Protein AF-A0A2U3RPB0-F1 (afdb_monomer)

Nearest PDB structures (foldseek):
  4tps-assembly1_B  TM=7.021E-01  e=2.616E-03  Bacillus subtilis subsp. subtilis str. 168
  2wp0-assembly1_D-2  TM=7.675E-01  e=2.621E-02  Helicobacter pylori
  2wp0-assembly1_C-2  TM=7.484E-01  e=2.125E-02  Helicobacter pylori
  5wyk-assembly1_SI  TM=5.019E-01  e=7.486E-01  Saccharomyces cerevisiae S288C
  6rxv-assembly1_Ce  TM=5.196E-01  e=2.454E+00  Thermochaetoides thermophila DSM 1495

pLDDT: mean 88.18, std 8.35, range [60.91, 96.38]

Organism: Orientia tsutsugamushi (NCBI:txid784)

Secondary structure (DSSP, 8-state):
-HHHHHHHHHH-GGGHHHHHHTGGGPEEEEEETTTTEEEEE-SSHHHHHHHHHHTHHHHHHHHHTTT-EEEEPPP-

Foldseek 3Di:
DVQLLVVLVVPPVVCPVVCVVAVVQKDFPDADPPQQETEIEHPDQVSLVVCVVPPQVSSQVSSVVVVHGYDHDGDD

Radius of gyration: 11.57 Å; Cα contacts (8 Å, |Δi|>4): 100; chains: 1; bounding box: 24×29×28 Å

Sequence (76 aa):
MFKVRKYILQHYEYEQVIDKIWFSKLEVVNEDNVNKKIFIKALTSFANSYIKSNFKLILERAFEAQGFSFELVQCK

Structure (mmCIF, N/CA/C/O backbone):
data_AF-A0A2U3RPB0-F1
#
_entry.id   AF-A0A2U3RPB0-F1
#
loop_
_atom_site.group_PDB
_atom_site.id
_atom_site.type_symbol
_atom_site.label_atom_id
_atom_site.label_alt_id
_atom_site.label_comp_id
_atom_site.label_asym_id
_atom_site.label_entity_id
_atom_site.label_seq_id
_atom_site.pdbx_PDB_ins_code
_atom_site.Cartn_x
_atom_site.Cartn_y
_atom_site.Cartn_z
_atom_site.occupancy
_atom_site.B_iso_or_equiv
_atom_site.auth_seq_id
_atom_site.auth_comp_id
_atom_site.auth_asym_id
_atom_site.auth_atom_id
_atom_site.pdbx_PDB_model_num
ATOM 1 N N . MET A 1 1 ? -8.872 1.329 -1.771 1.00 72.06 1 MET A N 1
ATOM 2 C CA . MET A 1 1 ? -7.669 1.265 -2.645 1.00 72.06 1 MET A CA 1
ATOM 3 C C . MET A 1 1 ? -7.703 2.161 -3.898 1.00 72.06 1 MET A C 1
ATOM 5 O O . MET A 1 1 ? -6.698 2.794 -4.196 1.00 72.06 1 MET A O 1
ATOM 9 N N . PHE A 1 2 ? -8.814 2.266 -4.645 1.00 75.56 2 PHE A N 1
ATOM 10 C CA . PHE A 1 2 ? -8.857 3.012 -5.924 1.00 75.56 2 PHE A CA 1
ATOM 11 C C . PHE A 1 2 ? -8.403 4.485 -5.837 1.00 75.56 2 PHE A C 1
ATOM 13 O O . PHE A 1 2 ? -7.633 4.940 -6.678 1.00 75.56 2 PHE A O 1
ATOM 20 N N . LYS A 1 3 ? -8.822 5.225 -4.798 1.00 83.75 3 LYS A N 1
ATOM 21 C CA . LYS A 1 3 ? -8.429 6.637 -4.618 1.00 83.75 3 LYS A CA 1
ATOM 22 C C . LYS A 1 3 ? -6.934 6.813 -4.314 1.00 83.75 3 LYS A C 1
ATOM 24 O O . LYS A 1 3 ? -6.316 7.718 -4.859 1.00 83.75 3 LYS A O 1
ATOM 29 N N . VAL A 1 4 ? -6.355 5.910 -3.518 1.00 82.31 4 VAL A N 1
ATOM 30 C CA . VAL A 1 4 ? -4.909 5.868 -3.218 1.00 82.31 4 VAL A CA 1
ATOM 31 C C . VAL A 1 4 ? -4.111 5.640 -4.505 1.00 82.31 4 VAL A C 1
ATOM 33 O O . VAL A 1 4 ? -3.184 6.385 -4.798 1.00 82.31 4 VAL A O 1
ATOM 36 N N . ARG A 1 5 ? -4.527 4.677 -5.340 1.00 84.50 5 ARG A N 1
ATOM 37 C CA . ARG A 1 5 ? -3.890 4.425 -6.645 1.00 84.50 5 ARG A CA 1
ATOM 38 C C . ARG A 1 5 ? -4.019 5.615 -7.596 1.00 84.50 5 ARG A C 1
ATOM 40 O O . ARG A 1 5 ? -3.043 5.993 -8.233 1.00 84.50 5 ARG A O 1
ATOM 47 N N . LYS A 1 6 ? -5.196 6.249 -7.656 1.00 85.38 6 LYS A N 1
ATOM 48 C CA . LYS A 1 6 ? -5.406 7.466 -8.455 1.00 85.38 6 LYS A CA 1
ATOM 49 C C . LYS A 1 6 ? -4.457 8.590 -8.026 1.00 85.38 6 LYS A C 1
ATOM 51 O O . LYS A 1 6 ? -3.879 9.236 -8.890 1.00 85.38 6 LYS A O 1
ATOM 56 N N . TYR A 1 7 ? -4.279 8.792 -6.719 1.00 85.50 7 TYR A N 1
ATOM 57 C CA . TYR A 1 7 ? -3.338 9.780 -6.190 1.00 85.50 7 TYR A CA 1
ATOM 58 C C . TYR A 1 7 ? -1.907 9.505 -6.665 1.00 85.50 7 TYR A C 1
ATOM 60 O O . TYR A 1 7 ? -1.265 10.413 -7.188 1.00 85.50 7 TYR A O 1
ATOM 68 N N . ILE A 1 8 ? -1.443 8.256 -6.551 1.00 82.31 8 ILE A N 1
ATOM 69 C CA . ILE A 1 8 ? -0.095 7.850 -6.977 1.00 82.31 8 ILE A CA 1
ATOM 70 C C . ILE A 1 8 ? 0.116 8.147 -8.467 1.00 82.31 8 ILE A C 1
ATOM 72 O O . ILE A 1 8 ? 1.060 8.841 -8.830 1.00 82.31 8 ILE A O 1
ATOM 76 N N . LEU A 1 9 ? -0.811 7.715 -9.325 1.00 83.81 9 LEU A N 1
ATOM 77 C CA . LEU A 1 9 ? -0.709 7.913 -10.777 1.00 83.81 9 LEU A CA 1
ATOM 78 C C . LEU A 1 9 ? -0.733 9.390 -11.202 1.00 83.81 9 LEU A C 1
ATOM 80 O O . LEU A 1 9 ? -0.212 9.724 -12.261 1.00 83.81 9 LEU A O 1
ATOM 84 N N . GLN A 1 10 ? -1.349 10.266 -10.405 1.00 83.31 10 GLN A N 1
ATOM 85 C CA . GLN A 1 10 ? -1.413 11.704 -10.680 1.00 83.31 10 GLN A CA 1
ATOM 86 C C . GLN A 1 10 ? -0.172 12.470 -10.210 1.00 83.31 10 GLN A C 1
ATOM 88 O O . GLN A 1 10 ? 0.127 13.517 -10.773 1.00 83.31 10 GLN A O 1
ATOM 93 N N . HIS A 1 11 ? 0.526 11.979 -9.183 1.00 80.81 11 HIS A N 1
ATOM 94 C CA . HIS A 1 11 ? 1.650 12.691 -8.561 1.00 80.81 11 HIS A CA 1
ATOM 95 C C . HIS A 1 11 ? 3.018 12.100 -8.920 1.00 80.81 11 HIS A C 1
ATOM 97 O O . HIS A 1 11 ? 4.036 12.743 -8.670 1.00 80.81 11 HIS A O 1
ATOM 103 N N . TYR A 1 12 ? 3.056 10.904 -9.515 1.00 72.25 12 TYR A N 1
ATOM 104 C CA . TYR A 1 12 ? 4.293 10.193 -9.822 1.00 72.25 12 TYR A CA 1
ATOM 105 C C . TYR A 1 12 ? 4.242 9.584 -11.238 1.00 72.25 12 TYR A C 1
ATOM 107 O O . TYR A 1 12 ? 3.839 8.439 -11.432 1.00 72.25 12 TYR A O 1
ATOM 115 N N . GLU A 1 13 ? 4.663 10.347 -12.258 1.00 65.69 13 GLU A N 1
ATOM 116 C CA . GLU A 1 13 ? 4.597 9.931 -13.677 1.00 65.69 13 GLU A CA 1
ATOM 117 C C . GLU A 1 13 ? 5.390 8.646 -13.989 1.00 65.69 13 GLU A C 1
ATOM 119 O O . GLU A 1 13 ? 4.922 7.804 -14.757 1.00 65.69 13 GLU A O 1
ATOM 124 N N . TYR A 1 14 ? 6.547 8.434 -13.346 1.00 61.41 14 TYR A N 1
ATOM 125 C CA . TYR A 1 14 ? 7.354 7.208 -13.487 1.00 61.41 14 TYR A CA 1
ATOM 126 C C . TYR A 1 14 ? 6.710 5.965 -12.839 1.00 61.41 14 TYR A C 1
ATOM 128 O O . TYR A 1 14 ? 7.186 4.843 -13.028 1.00 61.41 14 TYR A O 1
ATOM 136 N N . GLU A 1 15 ? 5.610 6.127 -12.099 1.00 66.62 15 GLU A N 1
ATOM 137 C CA . GLU A 1 15 ? 5.018 5.061 -11.292 1.00 66.62 15 GLU A CA 1
ATOM 138 C C . GLU A 1 15 ? 3.855 4.323 -11.955 1.00 66.62 15 GLU A C 1
ATOM 140 O O . GLU A 1 15 ? 3.296 3.412 -11.351 1.00 66.62 15 GLU A O 1
ATOM 145 N N . GLN A 1 16 ? 3.528 4.599 -13.221 1.00 72.25 16 GLN A N 1
ATOM 146 C CA . GLN A 1 16 ? 2.530 3.792 -13.944 1.00 72.25 16 GLN A CA 1
ATOM 147 C C . GLN A 1 16 ? 2.967 2.322 -14.072 1.00 72.25 16 GLN A C 1
ATOM 149 O O . GLN A 1 16 ? 2.170 1.396 -13.898 1.00 72.25 16 GLN A O 1
ATOM 154 N N . VAL A 1 17 ? 4.260 2.093 -14.329 1.00 81.44 17 VAL A N 1
ATOM 155 C CA . VAL A 1 17 ? 4.847 0.745 -14.380 1.00 81.44 17 VAL A CA 1
ATOM 156 C C . VAL A 1 17 ? 4.896 0.128 -12.980 1.00 81.44 17 VAL A C 1
ATOM 158 O O . VAL A 1 17 ? 4.581 -1.050 -12.813 1.00 81.44 17 VAL A O 1
ATOM 161 N N . ILE A 1 18 ? 5.226 0.925 -11.961 1.00 81.62 18 ILE A N 1
ATOM 162 C CA . ILE A 1 18 ? 5.303 0.487 -10.561 1.00 81.62 18 ILE A CA 1
ATOM 163 C C . ILE A 1 18 ? 3.915 0.103 -10.032 1.00 81.62 18 ILE A C 1
ATOM 165 O O . ILE A 1 18 ? 3.778 -0.965 -9.437 1.00 81.62 18 ILE A O 1
ATOM 169 N N . ASP A 1 19 ? 2.867 0.882 -10.314 1.00 83.81 19 ASP A N 1
ATOM 170 C CA . ASP A 1 19 ? 1.484 0.534 -9.975 1.00 83.81 19 ASP A CA 1
ATOM 171 C C . ASP A 1 19 ? 1.089 -0.797 -10.619 1.00 83.81 19 ASP A C 1
ATOM 173 O O . ASP A 1 19 ? 0.615 -1.708 -9.936 1.00 83.81 19 ASP A O 1
ATOM 177 N N . LYS A 1 20 ? 1.360 -0.977 -11.915 1.00 85.69 20 LYS A N 1
ATOM 178 C CA . LYS A 1 20 ? 1.015 -2.218 -12.619 1.00 85.69 20 LYS A CA 1
ATOM 179 C C . LYS A 1 20 ? 1.760 -3.444 -12.076 1.00 85.69 20 LYS A C 1
ATOM 181 O O . LYS A 1 20 ? 1.189 -4.533 -12.005 1.00 85.69 20 LYS A O 1
ATOM 186 N N . ILE A 1 21 ? 3.031 -3.304 -11.706 1.00 87.00 21 ILE A N 1
ATOM 187 C CA . ILE A 1 21 ? 3.830 -4.438 -11.221 1.00 87.00 21 ILE A CA 1
ATOM 188 C C . ILE A 1 21 ? 3.520 -4.746 -9.753 1.00 87.00 21 ILE A C 1
ATOM 190 O O . ILE A 1 21 ? 3.417 -5.929 -9.409 1.00 87.00 21 ILE A O 1
ATOM 194 N N . TRP A 1 22 ? 3.348 -3.709 -8.927 1.00 89.94 22 TRP A N 1
ATOM 195 C CA . TRP A 1 22 ? 3.337 -3.803 -7.469 1.00 89.94 22 TRP A CA 1
ATOM 196 C C . TRP A 1 22 ? 1.991 -3.412 -6.849 1.00 89.94 22 TRP A C 1
ATOM 198 O O . TRP A 1 22 ? 1.333 -4.265 -6.257 1.00 89.94 22 TRP A O 1
ATOM 208 N N . PHE A 1 23 ? 1.552 -2.154 -6.975 1.00 89.56 23 PHE A N 1
ATOM 209 C CA . PHE A 1 23 ? 0.421 -1.644 -6.178 1.00 89.56 23 PHE A CA 1
ATOM 210 C C . PHE A 1 23 ? -0.946 -2.177 -6.610 1.00 89.56 23 PHE A C 1
ATOM 212 O O . PHE A 1 23 ? -1.811 -2.419 -5.773 1.00 89.56 23 PHE A O 1
ATOM 219 N N . SER A 1 24 ? -1.142 -2.408 -7.906 1.00 88.94 24 SER A N 1
ATOM 220 C CA . SER A 1 24 ? -2.373 -2.978 -8.466 1.00 88.94 24 SER A CA 1
ATOM 221 C C . SER A 1 24 ? -2.656 -4.404 -7.990 1.00 88.94 24 SER A C 1
ATOM 223 O O . SER A 1 24 ? -3.795 -4.854 -8.083 1.00 88.94 24 SER A O 1
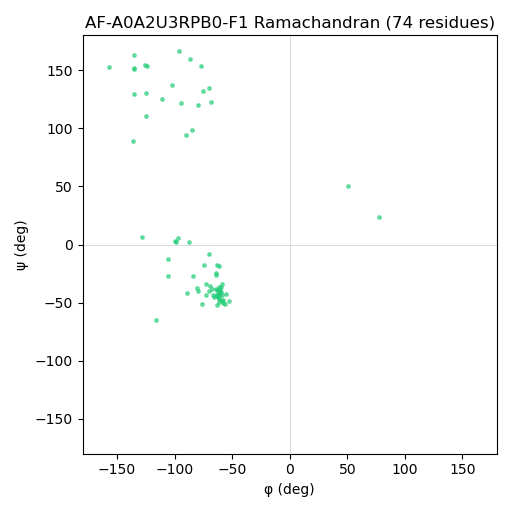ATOM 225 N N . LYS A 1 25 ? -1.637 -5.088 -7.458 1.00 90.56 25 LYS A N 1
ATOM 226 C CA . LYS A 1 25 ? -1.711 -6.451 -6.919 1.00 90.56 25 LYS A CA 1
ATOM 227 C C . LYS A 1 25 ? -1.813 -6.487 -5.392 1.00 90.56 25 LYS A C 1
ATOM 229 O O . LYS A 1 25 ? -1.769 -7.570 -4.815 1.00 90.56 25 LYS A O 1
ATOM 234 N N . LEU A 1 26 ? -1.881 -5.330 -4.730 1.00 91.88 26 LEU A N 1
ATOM 235 C CA . LEU A 1 26 ? -2.087 -5.264 -3.287 1.00 91.88 26 LEU A CA 1
ATOM 236 C C . LEU A 1 26 ? -3.545 -5.578 -2.955 1.00 91.88 26 LEU A C 1
ATOM 238 O O . LEU A 1 26 ? -4.469 -5.001 -3.531 1.00 91.88 26 LEU A O 1
ATOM 242 N N . GLU A 1 27 ? -3.733 -6.453 -1.977 1.00 92.44 27 GLU A N 1
ATOM 243 C CA . GLU A 1 27 ? -5.042 -6.827 -1.459 1.00 92.44 27 GLU A CA 1
ATOM 244 C C . GLU A 1 27 ? -5.295 -6.115 -0.135 1.00 92.44 27 GLU A C 1
ATOM 246 O O . GLU A 1 27 ? -4.411 -6.053 0.724 1.00 92.44 27 GLU A O 1
ATOM 251 N N . VAL A 1 28 ? -6.512 -5.601 0.046 1.00 92.81 28 VAL A N 1
ATOM 252 C CA . VAL A 1 28 ? -6.968 -5.107 1.347 1.00 92.81 28 VAL A CA 1
ATOM 253 C C . VAL A 1 28 ? -7.387 -6.308 2.184 1.00 92.81 28 VAL A C 1
ATOM 255 O O . VAL A 1 28 ? -8.265 -7.070 1.793 1.00 92.81 28 VAL A O 1
ATOM 258 N N . VAL A 1 29 ? -6.733 -6.479 3.329 1.00 93.44 29 VAL A N 1
ATOM 259 C CA . VAL A 1 29 ? -7.002 -7.558 4.286 1.00 93.44 29 VAL A CA 1
ATOM 260 C C . VAL A 1 29 ? -8.066 -7.131 5.288 1.00 93.44 29 VAL A C 1
ATOM 262 O O . VAL A 1 29 ? -8.933 -7.924 5.639 1.00 93.44 29 VAL A O 1
ATOM 265 N N . ASN A 1 30 ? -7.986 -5.888 5.762 1.00 93.75 30 ASN A N 1
ATOM 266 C CA . ASN A 1 30 ? -8.924 -5.328 6.726 1.00 93.75 30 ASN A CA 1
ATOM 267 C C . ASN A 1 30 ? -8.937 -3.795 6.647 1.00 93.75 30 ASN A C 1
ATOM 269 O O . ASN A 1 30 ? -7.919 -3.176 6.325 1.00 93.75 30 ASN A O 1
ATOM 273 N N . GLU A 1 31 ? -10.065 -3.190 7.009 1.00 94.25 31 GLU A N 1
ATOM 274 C CA . GLU A 1 31 ? -10.226 -1.740 7.120 1.00 94.25 31 GLU A CA 1
ATOM 275 C C . GLU A 1 31 ? -10.724 -1.380 8.524 1.00 94.25 31 GLU A C 1
ATOM 277 O O . GLU A 1 31 ? -11.868 -1.645 8.890 1.00 94.25 31 GLU A O 1
ATOM 282 N N . ASP A 1 32 ? -9.862 -0.746 9.315 1.00 94.00 32 ASP A N 1
ATOM 283 C CA . ASP A 1 32 ? -10.228 -0.161 10.598 1.00 94.00 32 ASP A CA 1
ATOM 284 C C . ASP A 1 32 ? -10.667 1.291 10.385 1.00 94.00 32 ASP A C 1
ATOM 286 O O . ASP A 1 32 ? -9.868 2.230 10.331 1.00 94.00 32 ASP A O 1
ATOM 290 N N . ASN A 1 33 ? -11.976 1.472 10.242 1.00 92.12 33 ASN A N 1
ATOM 291 C CA . ASN A 1 33 ? -12.574 2.780 9.994 1.00 92.12 33 ASN A CA 1
ATOM 292 C C . ASN A 1 33 ? -12.605 3.698 11.223 1.00 92.12 33 ASN A C 1
ATOM 294 O O . ASN A 1 33 ? -12.781 4.911 11.045 1.00 92.12 33 ASN A O 1
ATOM 298 N N . VAL A 1 34 ? -12.436 3.144 12.429 1.00 94.19 34 VAL A N 1
ATOM 299 C CA . VAL A 1 34 ? -12.381 3.902 13.687 1.00 94.19 34 VAL A CA 1
ATOM 300 C C . VAL A 1 34 ? -11.019 4.577 13.798 1.00 94.19 34 VAL A C 1
ATOM 302 O O . VAL A 1 34 ? -10.952 5.794 13.942 1.00 94.19 34 VAL A O 1
ATOM 305 N N . ASN A 1 35 ? -9.943 3.810 13.614 1.00 95.00 35 ASN A N 1
ATOM 306 C CA . ASN A 1 35 ? -8.569 4.317 13.670 1.00 95.00 35 ASN A CA 1
ATOM 307 C C . ASN A 1 35 ? -8.056 4.856 12.328 1.00 95.00 35 ASN A C 1
ATOM 309 O O . ASN A 1 35 ? -6.895 5.251 12.224 1.00 95.00 35 ASN A O 1
ATOM 313 N N . LYS A 1 36 ? -8.899 4.846 11.287 1.00 95.44 36 LYS A N 1
ATOM 314 C CA . LYS A 1 36 ? -8.532 5.212 9.911 1.00 95.44 36 LYS A CA 1
ATOM 315 C C . LYS A 1 36 ? -7.274 4.477 9.448 1.00 95.44 36 LYS A C 1
ATOM 317 O O . LYS A 1 36 ? -6.342 5.087 8.932 1.00 95.44 36 LYS A O 1
ATOM 322 N N . LYS A 1 37 ? -7.235 3.155 9.619 1.00 96.25 37 LYS A N 1
ATOM 323 C CA . LYS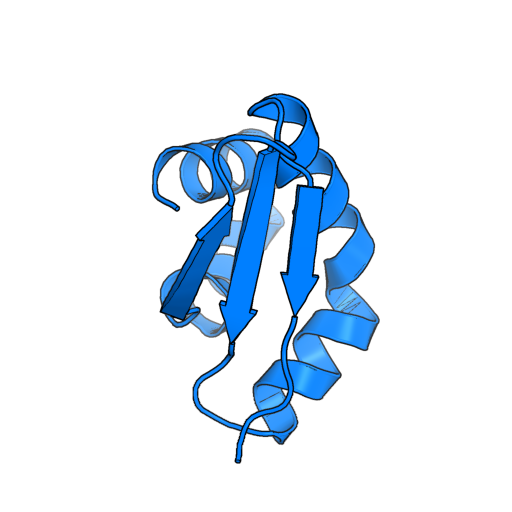 A 1 37 ? -6.084 2.321 9.258 1.00 96.25 37 LYS A CA 1
ATOM 324 C C . LYS A 1 37 ? -6.481 1.192 8.317 1.00 96.25 37 LYS A C 1
ATOM 326 O O . LYS A 1 37 ? -7.426 0.457 8.583 1.00 96.25 37 LYS A O 1
ATOM 331 N N . ILE A 1 38 ? -5.743 1.037 7.223 1.00 95.69 38 ILE A N 1
ATOM 332 C CA . ILE A 1 38 ? -5.990 -0.001 6.217 1.00 95.69 38 ILE A CA 1
ATOM 333 C C . ILE A 1 38 ? -4.857 -1.026 6.256 1.00 95.69 38 ILE A C 1
ATOM 335 O O . ILE A 1 38 ? -3.683 -0.688 6.111 1.00 95.69 38 ILE A O 1
ATOM 339 N N . PHE A 1 39 ? -5.204 -2.296 6.423 1.00 94.94 39 PHE A N 1
ATOM 340 C CA . PHE A 1 39 ? -4.252 -3.399 6.388 1.00 94.94 39 PHE A CA 1
ATOM 341 C C . PHE A 1 39 ? -4.221 -3.971 4.981 1.00 94.94 39 PHE A C 1
ATOM 343 O O . PHE A 1 39 ? -5.250 -4.402 4.458 1.00 94.94 39 PHE A O 1
ATOM 350 N N . ILE A 1 40 ? -3.044 -3.979 4.367 1.00 94.56 40 ILE A N 1
ATOM 351 C CA . ILE A 1 40 ? -2.845 -4.472 3.006 1.00 94.56 40 ILE A CA 1
ATOM 352 C C . ILE A 1 40 ? -1.747 -5.524 2.973 1.00 94.56 40 ILE A C 1
ATOM 354 O O . ILE A 1 40 ? -0.846 -5.521 3.809 1.00 94.56 40 ILE A O 1
ATOM 358 N N . LYS A 1 41 ? -1.800 -6.416 1.989 1.00 94.06 41 LYS A N 1
ATOM 359 C CA . LYS A 1 41 ? -0.753 -7.412 1.742 1.00 94.06 41 LYS A CA 1
ATOM 360 C C . LYS A 1 41 ? -0.430 -7.496 0.259 1.00 94.06 41 LYS A C 1
ATOM 362 O O . LYS A 1 41 ? -1.293 -7.263 -0.588 1.00 94.06 41 LYS A O 1
ATOM 367 N N . ALA A 1 42 ? 0.805 -7.867 -0.050 1.00 93.25 42 ALA A N 1
ATOM 368 C CA . ALA A 1 42 ? 1.166 -8.321 -1.387 1.00 93.25 42 ALA A CA 1
ATOM 369 C C . ALA A 1 42 ? 0.921 -9.830 -1.550 1.00 93.25 42 ALA A C 1
ATOM 371 O O . ALA A 1 42 ? 0.890 -10.571 -0.570 1.00 93.25 42 ALA A O 1
ATOM 372 N N . LEU A 1 43 ? 0.815 -10.283 -2.804 1.00 90.62 43 LEU A N 1
ATOM 373 C CA . LEU A 1 43 ? 0.611 -11.696 -3.156 1.00 90.62 43 LEU A CA 1
ATOM 374 C C . LEU A 1 43 ? 1.769 -12.618 -2.748 1.00 90.62 43 LEU A C 1
ATOM 376 O O . LEU A 1 43 ? 1.577 -13.820 -2.613 1.00 90.62 43 LEU A O 1
ATOM 380 N N . THR A 1 44 ? 2.982 -12.080 -2.612 1.00 91.94 44 THR A N 1
ATOM 381 C CA . THR A 1 44 ? 4.168 -12.860 -2.244 1.00 91.94 44 THR A CA 1
ATOM 382 C C . THR A 1 44 ? 4.980 -12.136 -1.182 1.00 91.94 44 THR A C 1
ATOM 384 O O . THR A 1 44 ? 5.036 -10.903 -1.153 1.00 91.94 44 THR A O 1
ATOM 387 N N . SER A 1 45 ? 5.683 -12.897 -0.341 1.00 91.06 45 SER A N 1
ATOM 388 C CA . SER A 1 45 ? 6.594 -12.346 0.671 1.00 91.06 45 SER A CA 1
ATOM 389 C C . SER A 1 45 ? 7.703 -11.491 0.054 1.00 91.06 45 SER A C 1
ATOM 391 O O . SER A 1 45 ? 8.093 -10.480 0.636 1.00 91.06 45 SER A O 1
ATOM 393 N N . PHE A 1 46 ? 8.169 -11.847 -1.149 1.00 91.38 46 PHE A N 1
ATOM 394 C CA . PHE A 1 46 ? 9.129 -11.038 -1.901 1.00 91.38 46 PHE A CA 1
ATOM 395 C C . PHE A 1 46 ? 8.548 -9.671 -2.271 1.00 91.38 46 PHE A C 1
ATOM 397 O O . PHE A 1 46 ? 9.151 -8.651 -1.950 1.00 91.38 46 PHE A O 1
ATOM 404 N N . ALA A 1 47 ? 7.362 -9.638 -2.888 1.00 91.94 47 ALA A N 1
ATOM 405 C CA . ALA A 1 47 ? 6.710 -8.386 -3.261 1.00 91.94 47 ALA A CA 1
ATOM 406 C C . ALA A 1 47 ? 6.423 -7.515 -2.031 1.00 91.94 47 ALA A C 1
ATOM 408 O O . ALA A 1 47 ? 6.640 -6.307 -2.066 1.00 91.94 47 ALA A O 1
ATOM 409 N N . ASN A 1 48 ? 6.006 -8.133 -0.924 1.00 92.50 48 ASN A N 1
ATOM 410 C CA . ASN A 1 48 ? 5.734 -7.434 0.327 1.00 92.50 48 ASN A CA 1
ATOM 411 C C . ASN A 1 48 ? 6.995 -6.738 0.864 1.00 92.50 48 ASN A C 1
ATOM 413 O O . ASN A 1 48 ? 6.979 -5.544 1.159 1.00 92.50 48 ASN A O 1
ATOM 417 N N . SER A 1 49 ? 8.110 -7.471 0.929 1.00 92.44 49 SER A N 1
ATOM 418 C CA . SER A 1 49 ? 9.403 -6.929 1.356 1.00 92.44 49 SER A CA 1
ATOM 419 C C . SER A 1 49 ? 9.910 -5.848 0.404 1.00 92.44 49 SER A C 1
ATOM 421 O O . SER A 1 49 ? 10.320 -4.781 0.853 1.00 92.44 49 SER A O 1
ATOM 423 N N . TYR A 1 50 ? 9.820 -6.077 -0.909 1.00 93.06 50 TYR A N 1
ATOM 424 C CA . TYR A 1 50 ? 10.267 -5.118 -1.916 1.00 93.06 50 TYR A CA 1
ATOM 425 C C . TYR A 1 50 ? 9.498 -3.794 -1.829 1.00 93.06 50 TYR A C 1
ATOM 427 O O . TYR A 1 50 ? 10.111 -2.726 -1.805 1.00 93.06 50 TYR A O 1
ATOM 435 N N . ILE A 1 51 ? 8.168 -3.850 -1.704 1.00 92.25 51 ILE A N 1
ATOM 436 C CA . ILE A 1 51 ? 7.319 -2.662 -1.545 1.00 92.25 51 ILE A CA 1
ATOM 437 C C . ILE A 1 51 ? 7.647 -1.929 -0.245 1.00 92.25 51 ILE A C 1
ATOM 439 O O . ILE A 1 51 ? 7.800 -0.707 -0.251 1.00 92.25 51 ILE A O 1
ATOM 443 N N . LYS A 1 52 ? 7.807 -2.662 0.862 1.00 91.75 52 LYS A N 1
ATOM 444 C CA . LYS A 1 52 ? 8.144 -2.079 2.165 1.00 91.75 52 LYS A CA 1
ATOM 445 C C . LYS A 1 52 ? 9.491 -1.348 2.149 1.00 91.75 52 LYS A C 1
ATOM 447 O O . LYS A 1 52 ? 9.614 -0.320 2.806 1.00 91.75 52 LYS A O 1
ATOM 452 N N . SER A 1 53 ? 10.478 -1.849 1.411 1.00 92.69 53 SER A N 1
ATOM 453 C CA .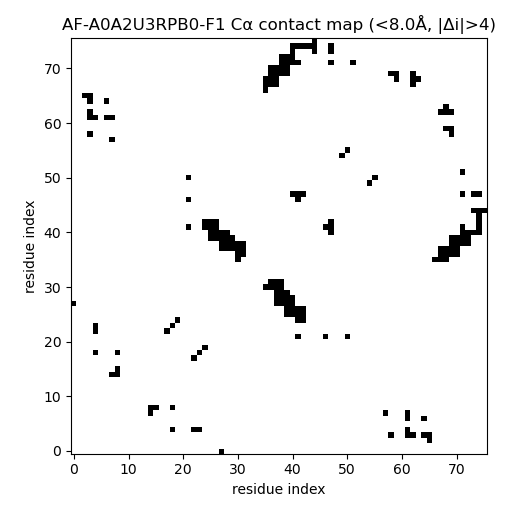 SER A 1 53 ? 11.803 -1.225 1.326 1.00 92.69 53 SER A CA 1
ATOM 454 C C . SER A 1 53 ? 11.862 -0.042 0.361 1.00 92.69 53 SER A C 1
ATOM 456 O O . SER A 1 53 ? 12.547 0.930 0.655 1.00 92.69 53 SER A O 1
ATOM 458 N N . ASN A 1 54 ? 11.159 -0.109 -0.775 1.00 91.69 54 ASN A N 1
ATOM 459 C CA . ASN A 1 54 ? 11.351 0.853 -1.868 1.00 91.69 54 ASN A CA 1
ATOM 460 C C . ASN A 1 54 ? 10.226 1.888 -1.992 1.00 91.69 54 ASN A C 1
ATOM 462 O O . ASN A 1 54 ? 10.465 2.991 -2.471 1.00 91.69 54 ASN A O 1
ATOM 466 N N . PHE A 1 55 ? 9.006 1.557 -1.562 1.00 90.56 55 PHE A N 1
ATOM 467 C CA . PHE A 1 55 ? 7.813 2.358 -1.866 1.00 90.56 55 PHE A CA 1
ATOM 468 C C . PHE A 1 55 ? 6.974 2.736 -0.643 1.00 90.56 55 PHE A C 1
ATOM 470 O O . PHE A 1 55 ? 5.897 3.315 -0.788 1.00 90.56 55 PHE A O 1
ATOM 477 N N . LYS A 1 56 ? 7.455 2.439 0.571 1.00 91.31 56 LYS A N 1
ATOM 478 C CA . LYS A 1 56 ? 6.735 2.740 1.818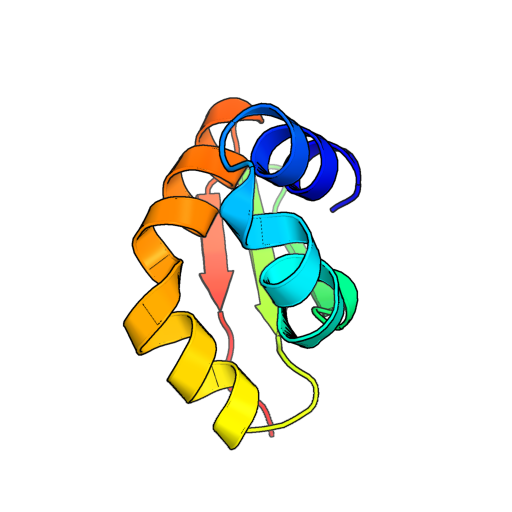 1.00 91.31 56 LYS A CA 1
ATOM 479 C C . LYS A 1 56 ? 6.318 4.206 1.904 1.00 91.31 56 LYS A C 1
ATOM 481 O O . LYS A 1 56 ? 5.146 4.470 2.129 1.00 91.31 56 LYS A O 1
ATOM 486 N N . LEU A 1 57 ? 7.239 5.134 1.645 1.00 91.25 57 LEU A N 1
ATOM 487 C CA . LEU A 1 57 ? 6.975 6.571 1.763 1.00 91.25 57 LEU A CA 1
ATOM 488 C C . LEU A 1 57 ? 5.890 7.063 0.790 1.00 91.25 57 LEU A C 1
ATOM 490 O O . LEU A 1 57 ? 5.067 7.902 1.147 1.00 91.25 57 LEU A O 1
ATOM 494 N N . ILE A 1 58 ? 5.880 6.546 -0.440 1.00 90.31 58 ILE A N 1
ATOM 495 C CA . ILE A 1 58 ? 4.873 6.909 -1.447 1.00 90.31 58 ILE A CA 1
ATOM 496 C C . ILE A 1 58 ? 3.496 6.421 -1.007 1.00 90.31 58 ILE A C 1
ATOM 498 O O . ILE A 1 58 ? 2.526 7.177 -1.058 1.00 90.31 58 ILE A O 1
ATOM 502 N N . LEU A 1 59 ? 3.418 5.178 -0.523 1.00 91.62 59 LEU A N 1
ATOM 503 C CA . LEU A 1 59 ? 2.181 4.640 0.028 1.00 91.62 59 LEU A CA 1
ATOM 504 C C . LEU A 1 59 ? 1.733 5.450 1.249 1.00 91.62 59 LEU A C 1
ATOM 506 O O . LEU A 1 59 ? 0.563 5.804 1.313 1.00 91.62 59 LEU A O 1
ATOM 510 N N . GLU A 1 60 ? 2.635 5.817 2.165 1.00 94.06 60 GLU A N 1
ATOM 511 C CA . GLU A 1 60 ? 2.287 6.601 3.363 1.00 94.06 60 GLU A CA 1
ATOM 512 C C . GLU A 1 60 ? 1.606 7.907 2.959 1.00 94.06 60 GLU A C 1
ATOM 514 O O . GLU A 1 60 ? 0.466 8.147 3.348 1.00 94.06 60 GLU A O 1
ATOM 519 N N . ARG A 1 61 ? 2.226 8.665 2.050 1.00 92.94 61 ARG A N 1
ATOM 520 C CA . ARG A 1 61 ? 1.651 9.912 1.525 1.00 92.94 61 ARG A CA 1
ATOM 521 C C . ARG A 1 61 ? 0.319 9.696 0.814 1.00 92.94 61 ARG A C 1
ATOM 523 O O . ARG A 1 61 ? -0.600 10.496 0.964 1.00 92.94 61 ARG A 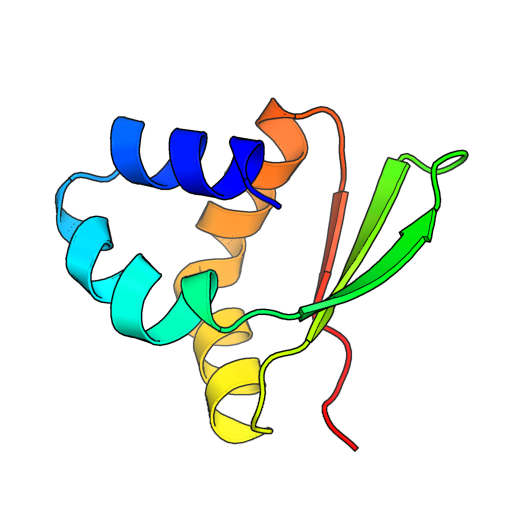O 1
ATOM 530 N N . ALA A 1 62 ? 0.204 8.633 0.022 1.00 91.25 62 ALA A N 1
ATOM 531 C CA . ALA A 1 62 ? -1.007 8.362 -0.741 1.00 91.25 62 ALA A CA 1
ATOM 532 C C . ALA A 1 62 ? -2.188 7.957 0.152 1.00 91.25 62 ALA A C 1
ATOM 534 O O . ALA A 1 62 ? -3.326 8.326 -0.140 1.00 91.25 62 ALA A O 1
ATOM 535 N N . PHE A 1 63 ? -1.938 7.215 1.233 1.00 93.75 63 PHE A N 1
ATOM 536 C CA . PHE A 1 63 ? -2.953 6.895 2.234 1.00 93.75 63 PHE A CA 1
ATOM 537 C C . PHE A 1 63 ? -3.296 8.123 3.089 1.00 93.75 63 PHE A C 1
ATOM 539 O O . PHE A 1 63 ? -4.482 8.412 3.268 1.00 93.75 63 PHE A O 1
ATOM 546 N N . GLU A 1 64 ? -2.299 8.902 3.520 1.00 94.50 64 GLU A N 1
ATOM 547 C CA . GLU A 1 64 ? -2.498 10.137 4.291 1.00 94.50 64 GLU A CA 1
ATOM 548 C C . GLU A 1 64 ? -3.337 11.163 3.522 1.00 94.50 64 GLU A C 1
ATOM 550 O O . GLU A 1 64 ? -4.262 11.746 4.083 1.00 94.50 64 GLU A O 1
ATOM 555 N N . ALA A 1 65 ? -3.107 11.313 2.213 1.00 93.56 65 ALA A N 1
ATOM 556 C CA . ALA A 1 65 ? -3.916 12.170 1.343 1.00 93.56 65 ALA A CA 1
ATOM 557 C C . ALA A 1 65 ? -5.396 11.744 1.268 1.00 93.56 65 ALA A C 1
ATOM 559 O O . ALA A 1 65 ? -6.252 12.528 0.861 1.00 93.56 65 ALA A O 1
ATOM 560 N N . GLN A 1 66 ? -5.712 10.501 1.642 1.00 91.06 66 GLN A N 1
ATOM 561 C CA . GLN A 1 66 ? -7.081 9.992 1.764 1.00 91.06 66 GLN A CA 1
ATOM 562 C C . GLN A 1 66 ? -7.596 9.999 3.212 1.00 91.06 66 GLN A C 1
ATOM 564 O O . GLN A 1 66 ? -8.725 9.572 3.449 1.00 91.06 66 GLN A O 1
ATOM 569 N N . GLY A 1 67 ? -6.799 10.480 4.170 1.00 94.12 67 GLY A N 1
ATOM 570 C CA . GLY A 1 67 ? -7.133 10.513 5.593 1.00 94.12 67 GLY A CA 1
ATOM 571 C C . GLY A 1 67 ? -6.980 9.167 6.297 1.00 94.12 67 GLY A C 1
ATOM 572 O O . GLY A 1 67 ? -7.641 8.944 7.308 1.00 94.12 67 GLY A O 1
ATOM 573 N N . PHE A 1 68 ? -6.155 8.265 5.757 1.00 95.31 68 PHE A N 1
ATOM 574 C CA . PHE A 1 68 ? -5.886 6.952 6.337 1.00 95.31 68 PHE A CA 1
ATOM 575 C C . PHE A 1 68 ? -4.390 6.744 6.579 1.00 95.31 68 PHE A C 1
ATOM 577 O O . PHE A 1 68 ? -3.543 7.274 5.872 1.00 95.31 68 PHE A O 1
ATOM 584 N N . SER A 1 69 ? -4.067 5.901 7.549 1.00 96.38 69 SER A N 1
ATOM 585 C CA . SER A 1 69 ? -2.775 5.224 7.644 1.00 96.38 69 SER A CA 1
ATOM 586 C C . SER A 1 69 ? -2.879 3.826 7.028 1.00 96.38 69 SER A C 1
ATOM 588 O O . SER A 1 69 ? -3.981 3.318 6.785 1.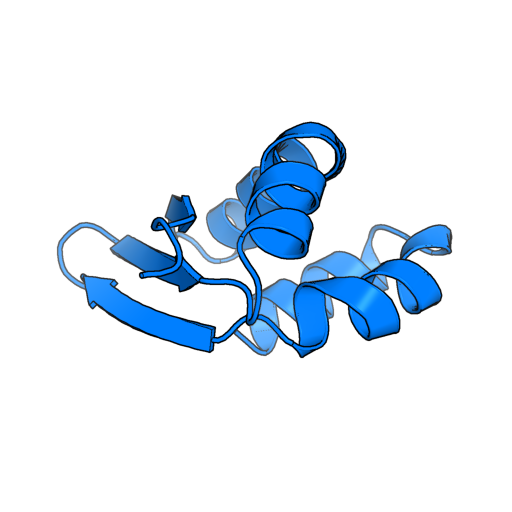00 96.38 69 SER A O 1
ATOM 590 N N . PHE A 1 70 ? -1.744 3.172 6.784 1.00 95.00 70 PHE A N 1
ATOM 591 C CA . PHE A 1 70 ? -1.745 1.781 6.336 1.00 95.00 70 PHE A CA 1
ATOM 592 C C . PHE A 1 70 ? -0.715 0.923 7.061 1.00 95.00 70 PHE A C 1
ATOM 594 O O . PHE A 1 70 ? 0.238 1.418 7.661 1.00 95.00 70 PHE A O 1
ATOM 601 N N . GLU A 1 71 ? -0.902 -0.389 6.965 1.00 94.75 71 GLU A N 1
ATOM 602 C CA . GLU A 1 71 ? 0.085 -1.377 7.378 1.00 94.75 71 GLU A CA 1
ATOM 603 C C . GLU A 1 71 ? 0.216 -2.480 6.329 1.00 94.75 71 GLU A C 1
ATOM 605 O O . GLU A 1 71 ? -0.779 -3.068 5.903 1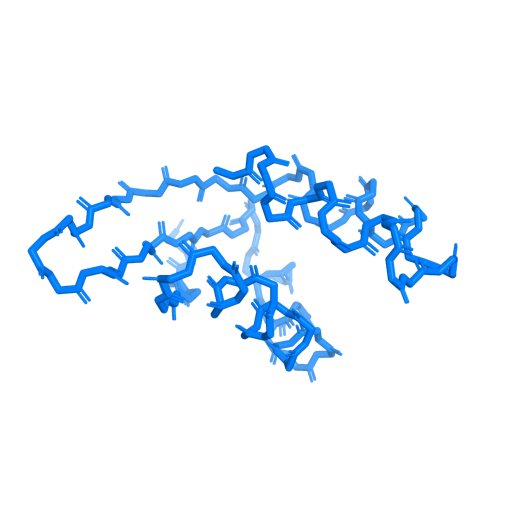.00 94.75 71 GLU A O 1
ATOM 610 N N . LEU A 1 72 ? 1.458 -2.759 5.923 1.00 93.31 72 LEU A N 1
ATOM 611 C CA . LEU A 1 72 ? 1.792 -3.882 5.051 1.00 93.31 72 LEU A CA 1
ATOM 612 C C . LEU A 1 72 ? 1.959 -5.143 5.918 1.00 93.31 72 LEU A C 1
ATOM 614 O O . LEU A 1 72 ? 3.011 -5.334 6.538 1.00 93.31 72 LEU A O 1
ATOM 618 N N . VAL A 1 73 ? 0.928 -5.986 5.993 1.00 93.25 73 VAL A N 1
ATOM 619 C CA . VAL A 1 73 ? 0.964 -7.216 6.798 1.00 93.25 73 VAL A CA 1
ATOM 620 C C . VAL A 1 73 ? 1.768 -8.307 6.096 1.00 93.25 73 VAL A C 1
ATOM 622 O O . VAL A 1 73 ? 1.928 -8.310 4.875 1.00 93.25 73 VAL A O 1
ATOM 625 N N . GLN A 1 74 ? 2.329 -9.230 6.872 1.00 84.38 74 GLN A N 1
ATOM 626 C CA . GLN A 1 74 ? 3.162 -10.301 6.334 1.00 84.38 74 GLN A CA 1
ATOM 627 C C . GLN A 1 74 ? 2.307 -11.302 5.543 1.00 84.38 74 GLN A C 1
ATOM 629 O O . GLN A 1 74 ? 1.242 -11.717 6.003 1.00 84.38 74 GLN A O 1
ATOM 634 N N . CYS A 1 75 ? 2.777 -11.693 4.356 1.00 70.75 75 CYS A N 1
ATOM 635 C CA . CYS A 1 75 ? 2.183 -12.804 3.617 1.00 70.75 75 CYS A CA 1
ATOM 636 C C . CYS A 1 75 ? 2.487 -14.098 4.389 1.00 70.75 75 CYS A C 1
ATOM 638 O O . CYS A 1 75 ? 3.657 -14.359 4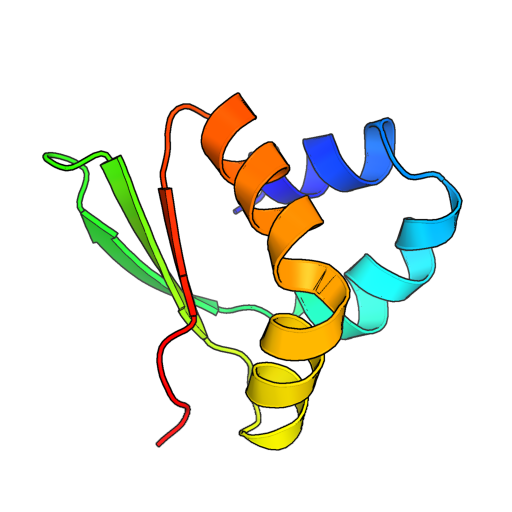.679 1.00 70.75 75 CYS A O 1
ATOM 640 N N . LYS A 1 76 ? 1.446 -14.845 4.770 1.00 60.91 76 LYS A N 1
ATOM 641 C CA . LYS 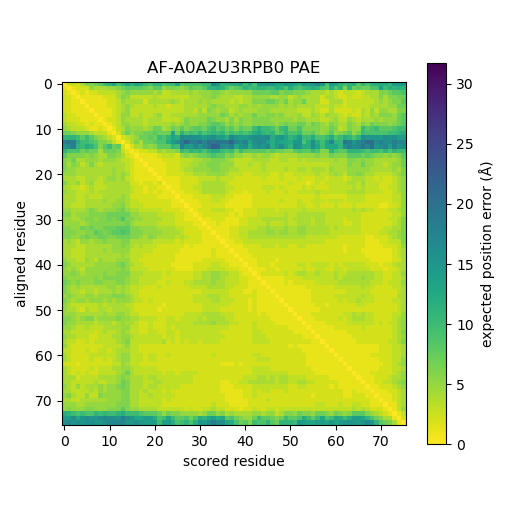A 1 76 ? 1.572 -16.205 5.312 1.00 60.91 76 LYS A CA 1
ATOM 642 C C . LYS A 1 76 ? 1.581 -17.219 4.181 1.00 60.91 76 LYS A C 1
ATOM 644 O O . LYS A 1 76 ? 0.892 -16.944 3.172 1.00 60.91 76 LYS A O 1
#

Solvent-accessible surface area (backbone atoms only — not comparable to full-atom values): 4358 Å² total; per-residue (Å²): 110,69,69,37,52,52,48,44,57,74,76,33,79,85,37,57,63,49,34,67,73,51,60,72,56,49,41,79,78,48,74,41,77,86,80,28,34,37,34,29,30,36,88,39,57,64,55,37,51,50,43,60,74,76,41,43,69,61,50,51,53,30,31,45,77,72,68,27,48,74,42,81,48,83,57,130

Mean predicted aligned error: 3.97 Å